Protein AF-A0A955UWM1-F1 (afdb_monomer_lite)

Structure (mmCIF, N/CA/C/O backbone):
data_AF-A0A955UWM1-F1
#
_entry.id   AF-A0A955UWM1-F1
#
loop_
_atom_site.group_PDB
_atom_site.id
_atom_site.type_symbol
_atom_site.label_atom_id
_atom_site.label_alt_id
_atom_site.label_comp_id
_atom_site.label_asym_id
_atom_site.label_entity_id
_atom_site.label_seq_id
_atom_site.pdbx_PDB_ins_code
_atom_site.Cartn_x
_atom_site.Cartn_y
_atom_si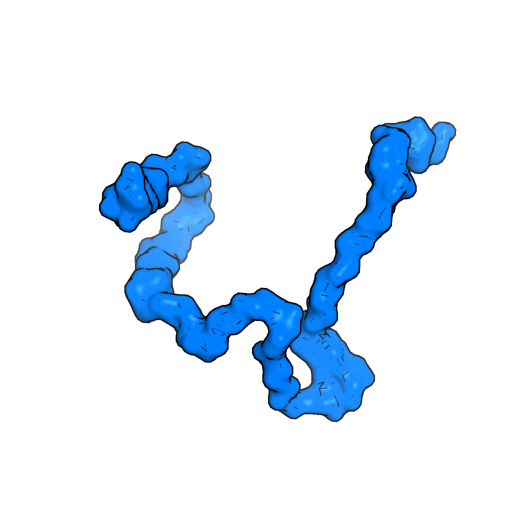te.Cartn_z
_atom_site.occupancy
_atom_site.B_iso_or_equiv
_atom_site.auth_seq_id
_atom_site.auth_comp_id
_atom_site.auth_asym_id
_atom_site.auth_atom_id
_atom_site.pdbx_PDB_model_num
ATOM 1 N N . MET A 1 1 ? 6.386 13.171 -36.210 1.00 68.44 1 MET A N 1
ATOM 2 C CA . MET A 1 1 ? 7.136 13.149 -34.938 1.00 68.44 1 MET A CA 1
ATOM 3 C C . MET A 1 1 ? 6.570 12.016 -34.098 1.00 68.44 1 MET A C 1
ATOM 5 O O . MET A 1 1 ? 5.351 11.967 -33.951 1.00 68.44 1 MET A O 1
ATOM 9 N N . ALA A 1 2 ? 7.395 11.069 -33.656 1.00 87.25 2 ALA A N 1
ATOM 10 C CA . ALA A 1 2 ? 6.931 9.923 -32.879 1.00 87.25 2 ALA A CA 1
ATOM 11 C C . ALA A 1 2 ? 6.700 10.325 -31.414 1.00 87.25 2 ALA A C 1
ATOM 13 O O . ALA A 1 2 ? 7.298 11.280 -30.923 1.00 87.25 2 ALA A O 1
ATOM 14 N N . LEU A 1 3 ? 5.846 9.586 -30.695 1.00 86.69 3 LEU A N 1
ATOM 15 C CA . LEU A 1 3 ? 5.606 9.818 -29.262 1.00 86.69 3 LEU A CA 1
ATOM 16 C C . LEU A 1 3 ? 6.920 9.800 -28.466 1.00 86.69 3 LEU A C 1
ATOM 18 O O . LEU A 1 3 ? 7.112 10.629 -27.585 1.00 86.69 3 LEU A O 1
ATOM 22 N N . ARG A 1 4 ? 7.844 8.908 -28.845 1.00 88.62 4 ARG A N 1
ATOM 23 C CA . ARG A 1 4 ? 9.172 8.763 -28.239 1.00 88.62 4 ARG A CA 1
ATOM 24 C C . ARG A 1 4 ? 10.005 10.048 -28.289 1.00 88.62 4 ARG A C 1
ATOM 26 O O . ARG A 1 4 ? 10.703 10.335 -27.326 1.00 88.62 4 ARG A O 1
ATOM 33 N N . ASP A 1 5 ? 9.860 10.850 -29.344 1.00 92.06 5 ASP A N 1
ATOM 34 C CA . ASP A 1 5 ? 10.617 12.097 -29.545 1.00 92.06 5 ASP A CA 1
ATOM 35 C C . ASP A 1 5 ? 10.113 13.249 -28.655 1.00 92.06 5 ASP A C 1
ATOM 37 O O . ASP A 1 5 ? 10.706 14.324 -28.622 1.00 92.06 5 ASP A O 1
ATOM 41 N N . ARG A 1 6 ? 8.978 13.055 -27.968 1.00 93.56 6 ARG A N 1
ATOM 42 C CA . ARG A 1 6 ? 8.325 14.054 -27.104 1.00 93.56 6 ARG A CA 1
ATOM 43 C C . ARG A 1 6 ? 8.451 13.731 -25.615 1.00 93.56 6 ARG A C 1
ATOM 45 O O . ARG A 1 6 ? 7.919 14.469 -24.789 1.00 93.56 6 ARG A O 1
ATOM 52 N N . ILE A 1 7 ? 9.096 12.617 -25.279 1.00 94.94 7 ILE A N 1
ATOM 53 C CA . ILE A 1 7 ? 9.301 12.168 -23.903 1.00 94.94 7 ILE A CA 1
ATOM 54 C C . ILE A 1 7 ? 10.575 12.826 -23.361 1.00 94.94 7 ILE A C 1
ATOM 56 O O . ILE A 1 7 ? 11.546 13.002 -24.094 1.00 94.94 7 ILE A O 1
ATOM 60 N N . ASN A 1 8 ? 10.580 13.190 -22.075 1.00 94.62 8 ASN A N 1
ATOM 61 C CA . ASN A 1 8 ? 11.793 13.660 -21.404 1.00 94.62 8 ASN A CA 1
ATOM 62 C C . ASN A 1 8 ? 12.885 12.570 -21.514 1.00 94.62 8 ASN A C 1
ATOM 64 O O . ASN A 1 8 ? 12.618 11.447 -21.080 1.00 94.62 8 ASN A O 1
ATOM 68 N N . PRO A 1 9 ? 14.085 12.871 -22.055 1.00 93.31 9 PRO A N 1
ATOM 69 C CA . PRO A 1 9 ? 15.127 11.873 -22.304 1.00 93.31 9 PRO A CA 1
ATOM 70 C C . PRO A 1 9 ? 15.439 10.978 -21.102 1.00 93.31 9 PRO A C 1
ATOM 72 O O . PRO A 1 9 ? 15.576 9.774 -21.272 1.00 93.31 9 PRO A O 1
ATOM 75 N N . HIS A 1 10 ? 15.420 11.526 -19.884 1.00 94.81 10 HIS A N 1
ATOM 76 C CA . HIS A 1 10 ? 15.713 10.765 -18.666 1.00 94.81 10 HIS A CA 1
ATOM 77 C C . HIS A 1 10 ? 14.727 9.625 -18.387 1.00 94.81 10 HIS A C 1
ATOM 79 O O . HIS A 1 10 ? 15.086 8.662 -17.723 1.00 94.81 10 HIS A O 1
ATOM 85 N N . ILE A 1 11 ? 13.491 9.703 -18.890 1.00 94.19 11 ILE A N 1
ATOM 86 C CA . ILE A 1 11 ? 12.510 8.618 -18.750 1.00 94.19 11 ILE A CA 1
ATOM 87 C C . ILE A 1 11 ? 12.886 7.422 -19.631 1.00 94.19 11 ILE A C 1
ATOM 89 O O . ILE A 1 11 ? 12.573 6.288 -19.283 1.00 94.19 11 ILE A O 1
ATOM 93 N N . LEU A 1 12 ? 13.565 7.660 -20.757 1.00 92.62 12 LEU A N 1
ATOM 94 C CA . LEU A 1 12 ? 13.997 6.597 -21.668 1.00 92.62 12 LEU A CA 1
ATOM 95 C C . LEU A 1 12 ? 15.153 5.769 -21.089 1.00 92.62 12 LEU A C 1
ATOM 97 O O . LEU A 1 12 ? 15.329 4.628 -21.511 1.00 92.62 12 LEU A O 1
ATOM 101 N N . ASP A 1 13 ? 15.888 6.330 -20.127 1.00 93.56 13 ASP A N 1
ATOM 102 C CA . ASP A 1 13 ? 17.013 5.681 -19.448 1.00 93.56 13 ASP A CA 1
ATOM 103 C C . ASP A 1 13 ? 16.571 4.845 -18.231 1.00 93.56 13 ASP A C 1
ATOM 105 O O . ASP A 1 13 ? 17.371 4.101 -17.661 1.00 93.56 13 ASP A O 1
ATOM 109 N N . LEU A 1 14 ? 15.305 4.952 -17.808 1.00 94.88 14 LEU A N 1
ATOM 110 C CA . LEU A 1 14 ? 14.786 4.197 -16.669 1.00 94.88 14 LEU A CA 1
ATOM 111 C C . LEU A 1 14 ? 14.551 2.732 -17.049 1.00 94.88 14 LEU A C 1
ATOM 113 O O . LEU A 1 14 ? 13.787 2.423 -17.964 1.00 94.88 14 LEU A O 1
ATOM 117 N N . ALA A 1 15 ? 15.132 1.819 -16.270 1.00 95.00 15 ALA A N 1
ATOM 118 C CA . ALA A 1 15 ? 14.677 0.437 -16.246 1.00 95.00 15 ALA A CA 1
ATOM 119 C C . ALA A 1 15 ? 13.286 0.382 -15.580 1.00 95.00 15 ALA A C 1
ATOM 121 O O . ALA A 1 15 ? 13.127 0.916 -14.476 1.00 95.00 15 ALA A O 1
ATOM 122 N N . PRO A 1 16 ? 12.270 -0.232 -16.214 1.00 94.06 16 PRO A N 1
ATOM 123 C CA . PRO A 1 16 ? 10.969 -0.416 -15.585 1.00 94.06 16 PRO A CA 1
ATOM 124 C C . PRO A 1 16 ? 11.090 -1.181 -14.265 1.00 94.06 16 PRO A C 1
ATOM 126 O O . PRO A 1 16 ? 11.834 -2.155 -14.167 1.00 94.06 16 PRO A O 1
ATOM 129 N N . TYR A 1 17 ? 10.339 -0.755 -13.250 1.00 95.31 17 TYR A N 1
ATOM 130 C CA . TYR A 1 17 ? 10.240 -1.512 -12.008 1.00 95.31 17 TYR A CA 1
ATOM 131 C C . TYR A 1 17 ? 9.503 -2.833 -12.255 1.00 95.31 17 TYR A C 1
ATOM 133 O O . TYR A 1 17 ? 8.387 -2.831 -12.775 1.00 95.31 17 TYR A O 1
ATOM 141 N N . GLU A 1 18 ? 10.111 -3.943 -11.841 1.00 93.31 18 GLU A N 1
ATOM 142 C CA . GLU A 1 18 ? 9.500 -5.270 -11.877 1.00 93.31 18 GLU A CA 1
ATOM 143 C C . GLU A 1 18 ? 8.928 -5.612 -10.490 1.00 93.31 18 GLU A C 1
ATOM 145 O O . GLU A 1 18 ? 9.681 -5.987 -9.585 1.00 93.31 18 GLU A O 1
ATOM 150 N N . PRO A 1 19 ? 7.607 -5.460 -10.268 1.00 92.12 19 PRO A N 1
ATOM 151 C CA . PRO A 1 19 ? 6.999 -5.833 -8.999 1.00 92.12 19 PRO A CA 1
ATOM 152 C C . PRO A 1 19 ? 7.032 -7.351 -8.796 1.00 92.12 19 PRO A C 1
ATOM 154 O O . PRO A 1 19 ? 6.986 -8.136 -9.746 1.00 92.12 19 PRO A O 1
ATOM 157 N N . GLY A 1 20 ? 7.030 -7.777 -7.531 1.00 90.31 20 GLY A N 1
ATOM 158 C CA . GLY A 1 20 ? 6.883 -9.190 -7.192 1.00 90.31 20 GLY A CA 1
ATOM 159 C C . GLY A 1 20 ? 5.581 -9.775 -7.752 1.00 90.31 20 GLY A C 1
ATOM 160 O O . GLY A 1 20 ? 4.526 -9.143 -7.683 1.00 90.31 20 GLY A O 1
ATOM 161 N N . LYS A 1 21 ? 5.644 -11.006 -8.278 1.00 91.44 21 LYS A N 1
ATOM 162 C CA . LYS A 1 21 ? 4.478 -11.691 -8.856 1.00 91.44 21 LYS A CA 1
ATOM 163 C C . LYS A 1 21 ? 3.350 -11.834 -7.808 1.00 91.44 21 LYS A C 1
ATOM 165 O O . LYS A 1 21 ? 3.627 -12.299 -6.692 1.00 91.44 21 LYS A O 1
ATOM 170 N N . PRO A 1 22 ? 2.095 -11.460 -8.137 1.00 94.06 22 PRO A N 1
ATOM 171 C CA . PRO A 1 22 ? 0.937 -11.724 -7.283 1.00 94.06 22 PRO A CA 1
ATOM 172 C C . PRO A 1 22 ? 0.754 -13.221 -7.028 1.00 94.06 22 PRO A C 1
ATOM 174 O O . PRO A 1 22 ? 1.047 -14.036 -7.909 1.00 94.06 22 PRO A O 1
ATOM 177 N N . ILE A 1 23 ? 0.250 -13.574 -5.844 1.00 94.38 23 ILE A N 1
ATOM 178 C CA . ILE A 1 23 ? 0.033 -14.970 -5.435 1.00 94.38 23 ILE A CA 1
ATOM 179 C C . ILE A 1 23 ? -0.890 -15.665 -6.436 1.00 94.38 23 ILE A C 1
ATOM 181 O O . ILE A 1 23 ? -0.568 -16.723 -6.962 1.00 94.38 23 ILE A O 1
ATOM 185 N N . GLU A 1 24 ? -1.987 -15.006 -6.789 1.00 94.69 24 GLU A N 1
ATOM 186 C CA . GLU A 1 24 ? -3.044 -15.536 -7.645 1.00 94.69 24 GLU A CA 1
ATOM 187 C C . GLU A 1 24 ? -2.540 -15.810 -9.067 1.00 94.69 24 GLU A C 1
ATOM 189 O O . GLU A 1 24 ? -2.998 -16.731 -9.743 1.00 94.69 24 GLU A O 1
ATOM 194 N N . THR A 1 25 ? -1.592 -14.999 -9.545 1.00 95.56 25 THR A N 1
ATOM 195 C CA . THR A 1 25 ? -0.960 -15.198 -10.853 1.00 95.56 25 THR A CA 1
ATOM 196 C C . THR A 1 25 ? 0.035 -16.351 -10.810 1.00 95.56 25 THR A C 1
ATOM 198 O O . THR A 1 25 ? 0.005 -17.194 -11.702 1.00 95.56 25 THR A O 1
ATOM 201 N N . LEU A 1 26 ? 0.868 -16.428 -9.767 1.00 95.38 26 LEU A N 1
ATOM 202 C CA . LEU A 1 26 ? 1.809 -17.532 -9.563 1.00 95.38 26 LEU A CA 1
ATOM 203 C C . LEU A 1 26 ? 1.082 -18.882 -9.487 1.00 95.38 26 LEU A C 1
ATOM 205 O O . LEU A 1 26 ? 1.453 -19.825 -10.181 1.00 95.38 26 LEU A O 1
ATOM 209 N N . GLU A 1 27 ? 0.040 -18.963 -8.662 1.00 97.38 27 GLU A N 1
ATOM 210 C CA . GLU A 1 27 ? -0.737 -20.184 -8.446 1.00 97.38 27 GLU A CA 1
ATOM 211 C C . GLU A 1 27 ? -1.417 -20.664 -9.730 1.00 97.38 27 GLU A C 1
ATOM 213 O O . GLU A 1 27 ? -1.301 -21.837 -10.087 1.00 97.38 27 GLU A O 1
ATOM 218 N N . ARG A 1 28 ? -2.039 -19.746 -10.484 1.00 97.56 28 ARG A N 1
ATOM 219 C CA . ARG A 1 28 ? -2.666 -20.056 -11.776 1.00 97.56 28 ARG A CA 1
ATOM 220 C C . ARG A 1 28 ? -1.663 -20.562 -12.816 1.00 97.56 28 ARG A C 1
ATOM 222 O O . ARG A 1 28 ? -1.992 -21.479 -13.559 1.00 97.56 28 ARG A O 1
ATOM 229 N N . GLU A 1 29 ? -0.471 -19.972 -12.892 1.00 97.38 29 GLU A N 1
ATOM 230 C CA . GLU A 1 29 ? 0.569 -20.379 -13.852 1.00 97.38 29 GLU A CA 1
ATOM 231 C C . GLU A 1 29 ? 1.182 -21.743 -13.522 1.00 97.38 29 GLU A C 1
ATOM 233 O O . GLU A 1 29 ? 1.496 -22.512 -14.428 1.00 97.38 29 GLU A O 1
ATOM 238 N N . LEU A 1 30 ? 1.358 -22.041 -12.234 1.00 96.88 30 LEU A N 1
ATOM 239 C CA . LEU A 1 30 ? 1.983 -23.283 -11.779 1.00 96.88 30 LEU A CA 1
ATOM 240 C C . LEU A 1 30 ? 0.978 -24.416 -11.529 1.00 96.88 30 LEU A C 1
ATOM 242 O O . LEU A 1 30 ? 1.395 -25.547 -11.295 1.00 96.88 30 LEU A O 1
ATOM 246 N N . GLY A 1 31 ? -0.328 -24.133 -11.563 1.00 97.69 31 GLY A N 1
ATOM 247 C CA . GLY A 1 31 ? -1.374 -25.113 -11.258 1.00 97.69 31 GLY A CA 1
ATOM 248 C C . GLY A 1 31 ? -1.356 -25.580 -9.800 1.00 97.69 31 GLY A C 1
ATOM 249 O O . GLY A 1 31 ? -1.740 -26.713 -9.514 1.00 97.69 31 GLY A O 1
ATOM 250 N N . ILE A 1 32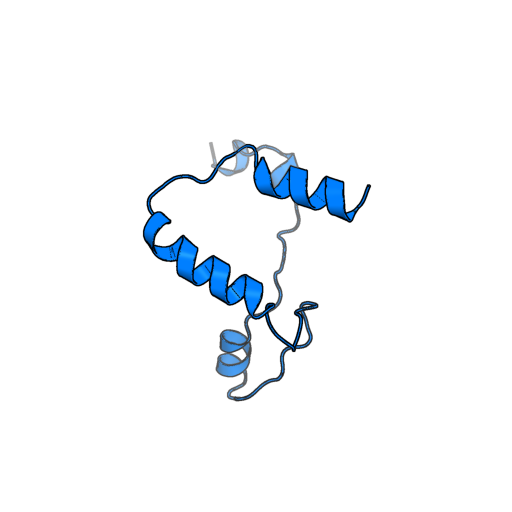 ? -0.882 -24.729 -8.887 1.00 97.62 32 ILE A N 1
ATOM 251 C CA . ILE A 1 32 ? -0.810 -25.002 -7.446 1.00 97.62 32 ILE A CA 1
ATOM 252 C C . ILE A 1 32 ? -1.833 -24.150 -6.691 1.00 97.62 32 ILE A C 1
ATOM 254 O O . ILE A 1 32 ? -2.389 -23.201 -7.235 1.00 97.62 32 ILE A O 1
ATOM 258 N N . SER A 1 33 ? -2.056 -24.467 -5.419 1.00 96.56 33 SER A N 1
ATOM 259 C CA . SER A 1 33 ? -2.925 -23.696 -4.526 1.00 96.56 33 SER A CA 1
ATOM 260 C C . SER A 1 33 ? -2.381 -23.705 -3.103 1.00 96.56 33 SER A C 1
ATOM 262 O O . SER A 1 33 ? -1.763 -24.692 -2.698 1.00 96.56 33 SER A O 1
ATOM 264 N N . GLY A 1 34 ? -2.679 -22.667 -2.322 1.00 94.81 34 GLY A N 1
ATOM 265 C CA . GLY A 1 34 ? -2.296 -22.605 -0.909 1.00 94.81 34 GLY A CA 1
ATOM 266 C C . GLY A 1 34 ? -0.819 -22.268 -0.704 1.00 94.81 34 GLY A C 1
ATOM 267 O O . GLY A 1 34 ? -0.208 -22.704 0.271 1.00 94.81 34 GLY A O 1
ATOM 268 N N . SER A 1 35 ? -0.230 -21.526 -1.638 1.00 95.00 35 SER A N 1
ATOM 269 C CA . SER A 1 35 ? 1.130 -21.017 -1.519 1.00 95.00 35 SER A CA 1
ATOM 270 C C . SER A 1 35 ? 1.261 -20.044 -0.342 1.00 95.00 35 SER A C 1
ATOM 272 O O . SER A 1 35 ? 0.335 -19.314 0.013 1.00 95.00 35 SER A O 1
ATOM 274 N N . VAL A 1 36 ? 2.438 -20.038 0.288 1.00 93.50 36 VAL A N 1
ATOM 275 C CA . VAL A 1 36 ? 2.738 -19.171 1.434 1.00 93.50 36 VAL A CA 1
ATOM 276 C C . VAL A 1 36 ? 3.565 -17.977 0.959 1.00 93.50 36 VAL A C 1
ATOM 278 O O . VAL A 1 36 ? 4.650 -18.139 0.399 1.00 93.50 36 VAL A O 1
ATOM 281 N N . LYS A 1 37 ? 3.062 -16.762 1.191 1.00 91.38 37 LYS A N 1
ATOM 282 C CA . LYS A 1 37 ? 3.713 -15.512 0.779 1.00 91.38 37 LYS A CA 1
ATOM 283 C C . LYS A 1 37 ? 4.708 -15.027 1.833 1.00 91.38 37 LYS A C 1
ATOM 285 O O . LYS A 1 37 ? 4.316 -14.646 2.927 1.00 91.38 37 LYS A O 1
ATOM 290 N N . LEU A 1 38 ? 5.994 -15.001 1.471 1.00 93.44 38 LEU A N 1
ATOM 291 C CA . LEU A 1 38 ? 7.098 -14.505 2.318 1.00 93.44 38 LEU A CA 1
ATOM 292 C C . LEU A 1 38 ? 8.052 -13.565 1.553 1.00 93.44 38 LEU A C 1
ATOM 294 O O . LEU A 1 38 ? 9.213 -13.417 1.914 1.00 93.44 38 LEU A O 1
ATOM 298 N N . ALA A 1 39 ? 7.580 -12.955 0.461 1.00 92.12 39 ALA A N 1
ATOM 299 C CA . ALA A 1 39 ? 8.430 -12.272 -0.525 1.00 92.12 39 ALA A CA 1
ATOM 300 C C . ALA A 1 39 ? 8.317 -10.733 -0.527 1.00 92.12 39 ALA A C 1
ATOM 302 O O . ALA A 1 39 ? 8.858 -10.085 -1.419 1.00 92.12 39 ALA A O 1
ATOM 303 N N . SER A 1 40 ? 7.567 -10.135 0.406 1.00 92.81 40 SER A N 1
ATOM 304 C CA . SER A 1 40 ? 7.246 -8.693 0.368 1.00 92.81 40 SER A CA 1
ATOM 305 C C . SER A 1 40 ? 7.309 -7.998 1.733 1.00 92.81 40 SER A C 1
ATOM 307 O O . SER A 1 40 ? 6.832 -6.877 1.865 1.00 92.81 40 SER A O 1
ATOM 309 N N . ASN A 1 41 ? 7.925 -8.639 2.737 1.00 95.06 41 ASN A N 1
ATOM 310 C CA . ASN A 1 41 ? 8.058 -8.119 4.108 1.00 95.06 41 ASN A CA 1
ATOM 311 C C . ASN A 1 41 ? 6.715 -7.741 4.767 1.00 95.06 41 ASN A C 1
ATOM 313 O O . ASN A 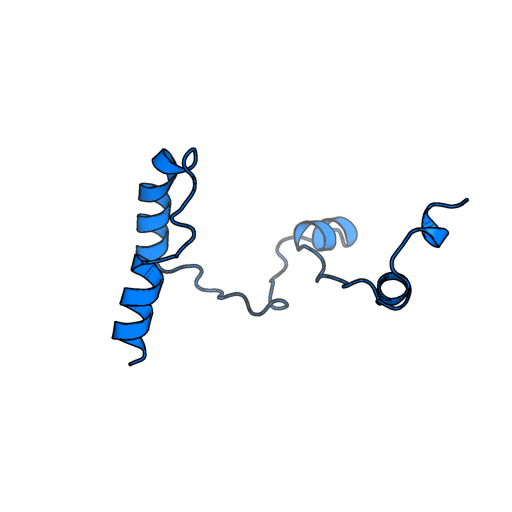1 41 ? 6.653 -6.851 5.614 1.00 95.06 41 ASN A O 1
ATOM 317 N N . GLU A 1 42 ? 5.632 -8.408 4.369 1.00 94.50 42 GLU A N 1
ATOM 318 C CA . GLU A 1 42 ? 4.301 -8.210 4.939 1.00 94.50 42 GLU A CA 1
ATOM 319 C C . GLU A 1 42 ? 4.242 -8.769 6.367 1.00 94.50 42 GLU A C 1
ATOM 321 O O . GLU A 1 42 ? 4.910 -9.751 6.695 1.00 94.50 42 GLU A O 1
ATOM 326 N N . ASN A 1 43 ? 3.430 -8.153 7.231 1.00 96.50 43 ASN A N 1
ATOM 327 C CA . ASN A 1 43 ? 3.232 -8.647 8.591 1.00 96.50 43 ASN A CA 1
ATOM 328 C C . ASN A 1 43 ? 2.266 -9.853 8.581 1.00 96.50 43 ASN A C 1
ATOM 330 O O . ASN A 1 43 ? 1.080 -9.653 8.304 1.00 96.50 43 ASN A O 1
ATOM 334 N N . PRO A 1 44 ? 2.711 -11.077 8.937 1.00 94.81 44 PRO A N 1
ATOM 335 C CA . PRO A 1 44 ? 1.862 -12.272 8.900 1.00 94.81 44 PRO A CA 1
ATOM 336 C C . PRO A 1 44 ? 0.729 -12.252 9.937 1.00 94.81 44 PRO A C 1
ATOM 338 O O . PRO A 1 44 ? -0.220 -13.019 9.817 1.00 94.81 44 PRO A O 1
ATOM 341 N N . LEU A 1 45 ? 0.801 -11.377 10.947 1.00 96.25 45 LEU A N 1
ATOM 342 C CA . LEU A 1 45 ? -0.266 -11.191 11.936 1.00 96.25 45 LEU A CA 1
ATOM 343 C C . LEU A 1 45 ? -1.421 -10.329 11.405 1.00 96.25 45 LEU A C 1
ATOM 345 O O . LEU A 1 45 ? -2.460 -10.224 12.055 1.00 96.25 45 LEU A O 1
ATOM 349 N N . GLY A 1 46 ? -1.239 -9.695 10.245 1.00 95.88 46 GLY A N 1
ATOM 350 C CA . GLY A 1 46 ? -2.173 -8.713 9.716 1.00 95.88 46 GLY A CA 1
ATOM 351 C C . GLY A 1 46 ? -2.146 -7.379 10.479 1.00 95.88 46 GLY A C 1
ATOM 352 O O . GLY A 1 46 ? -1.244 -7.112 11.282 1.00 95.88 46 GLY A O 1
ATOM 353 N N . PRO A 1 47 ? -3.107 -6.484 10.194 1.00 97.50 47 PRO A N 1
ATOM 354 C CA . PRO A 1 47 ? -3.199 -5.183 10.848 1.00 97.50 47 PRO A CA 1
ATOM 355 C C . PRO A 1 47 ? -3.674 -5.298 12.305 1.00 97.50 47 PRO A C 1
ATOM 357 O O . PRO A 1 47 ? -4.393 -6.220 12.683 1.00 97.50 47 PRO A O 1
ATOM 360 N N . SER A 1 48 ? -3.335 -4.294 13.120 1.00 97.81 48 SER A N 1
ATOM 361 C CA . SER A 1 48 ? -3.847 -4.163 14.492 1.00 97.81 48 SER A CA 1
ATOM 362 C C . SER A 1 48 ? -5.387 -4.175 14.530 1.00 97.81 48 SER A C 1
ATOM 364 O O . SER A 1 48 ? -6.009 -3.483 13.716 1.00 97.81 48 SER A O 1
ATOM 366 N N . PRO A 1 49 ? -6.031 -4.844 15.510 1.00 98.12 49 PRO A N 1
ATOM 367 C CA . PRO A 1 49 ? -7.485 -4.788 15.685 1.00 98.12 49 PRO A CA 1
ATOM 368 C C . PRO A 1 49 ? -8.036 -3.358 15.797 1.00 98.12 49 PRO A C 1
ATOM 370 O O . PRO A 1 49 ? -9.083 -3.058 15.228 1.00 98.12 49 PRO A O 1
ATOM 373 N N . ARG A 1 50 ? -7.285 -2.451 16.441 1.00 98.12 50 ARG A N 1
ATOM 374 C CA . ARG A 1 50 ? -7.643 -1.024 16.557 1.00 98.12 50 ARG A CA 1
ATOM 375 C C . ARG A 1 50 ? -7.617 -0.308 15.206 1.00 98.12 50 ARG A C 1
ATOM 377 O O . ARG A 1 50 ? -8.424 0.580 14.962 1.00 98.12 50 ARG A O 1
ATOM 384 N N . ALA A 1 51 ? -6.694 -0.692 14.322 1.00 97.81 51 ALA A N 1
ATOM 385 C CA . ALA A 1 51 ? -6.637 -0.142 12.971 1.00 97.81 51 ALA A CA 1
ATOM 386 C C . ALA A 1 51 ? -7.822 -0.635 12.129 1.00 97.81 51 ALA A C 1
ATOM 388 O O . ALA A 1 51 ? -8.429 0.151 11.409 1.00 97.81 51 ALA A O 1
ATOM 389 N N . LEU A 1 52 ? -8.197 -1.913 12.261 1.00 98.44 52 LEU A N 1
ATOM 390 C CA . LEU A 1 52 ? -9.377 -2.466 11.590 1.00 98.44 52 LEU A CA 1
ATOM 391 C C . LEU A 1 52 ? -10.674 -1.778 12.030 1.00 98.44 52 LEU A C 1
ATOM 393 O O . LEU A 1 52 ? -11.538 -1.521 11.197 1.00 98.44 52 LEU A O 1
ATOM 397 N N . GLU A 1 53 ? -10.821 -1.484 13.320 1.00 98.50 53 GLU A N 1
ATOM 398 C CA . GLU A 1 53 ? -11.952 -0.716 13.851 1.00 98.50 53 GLU A CA 1
ATOM 399 C C . GLU A 1 53 ? -12.006 0.698 13.255 1.00 98.50 53 GLU A C 1
ATOM 401 O O . GLU A 1 53 ? -13.003 1.049 12.627 1.00 98.50 53 GLU A O 1
ATOM 406 N N . ALA A 1 54 ? -10.902 1.448 13.317 1.00 97.50 54 ALA A N 1
ATOM 407 C CA . ALA A 1 54 ? -10.824 2.795 12.749 1.00 97.50 54 ALA A CA 1
ATOM 408 C C . ALA A 1 54 ? -11.118 2.830 11.235 1.00 97.50 54 ALA A C 1
ATOM 410 O O . ALA A 1 54 ? -11.785 3.744 10.749 1.00 97.50 54 ALA A O 1
ATOM 411 N N . ILE A 1 55 ? -10.666 1.821 10.475 1.00 97.81 55 ILE A N 1
ATOM 412 C CA . ILE A 1 55 ? -10.990 1.690 9.046 1.00 97.81 55 ILE A CA 1
ATOM 413 C C . ILE A 1 55 ? -12.500 1.536 8.853 1.00 97.81 55 ILE A C 1
ATOM 415 O O . ILE A 1 55 ? -13.072 2.237 8.021 1.00 97.81 55 ILE A O 1
ATOM 419 N N . ARG A 1 56 ? -13.156 0.652 9.619 1.00 98.38 56 ARG A N 1
ATOM 420 C CA . ARG A 1 56 ? -14.610 0.432 9.516 1.00 98.38 56 ARG A CA 1
ATOM 421 C C . ARG A 1 56 ? -15.396 1.708 9.806 1.00 98.38 56 ARG A C 1
ATOM 423 O O . ARG A 1 56 ? -16.332 2.013 9.074 1.00 98.38 56 ARG A O 1
ATOM 430 N N . GLU A 1 57 ? -14.991 2.467 10.818 1.00 98.06 57 GLU A N 1
ATOM 431 C CA . GLU A 1 57 ? -15.601 3.758 11.159 1.00 98.06 57 GLU A CA 1
ATOM 432 C C . GLU A 1 57 ? -15.385 4.830 10.081 1.00 98.06 57 GLU A C 1
ATOM 434 O O . GLU A 1 57 ? -16.218 5.725 9.913 1.00 98.06 57 GLU A O 1
ATOM 439 N N . ALA A 1 58 ? -14.282 4.747 9.334 1.00 96.69 58 ALA A N 1
ATOM 440 C CA . ALA A 1 58 ? -13.969 5.677 8.255 1.00 96.69 58 ALA A CA 1
ATOM 441 C C . ALA A 1 58 ? -14.738 5.384 6.953 1.00 96.69 58 ALA A C 1
ATOM 443 O O . ALA A 1 58 ? -14.941 6.307 6.162 1.00 96.69 58 ALA A O 1
ATOM 444 N N . LEU A 1 59 ? -15.206 4.145 6.732 1.00 98.00 59 LEU A N 1
ATOM 445 C CA . LEU A 1 59 ? -15.876 3.730 5.486 1.00 98.00 59 LEU A CA 1
ATOM 446 C C . LEU A 1 59 ? -17.021 4.662 5.036 1.00 98.00 59 LEU A C 1
ATOM 448 O O . LEU A 1 59 ? -17.048 5.016 3.856 1.00 98.00 59 LEU A O 1
ATOM 452 N N . PRO A 1 60 ? -17.937 5.130 5.912 1.00 98.25 60 PRO A N 1
ATOM 453 C CA . PRO A 1 60 ? -19.031 6.012 5.493 1.00 98.25 60 PRO A CA 1
ATOM 454 C C . PRO A 1 60 ? -18.574 7.377 4.955 1.00 98.25 60 PRO A C 1
ATOM 456 O O . PRO A 1 60 ? -19.355 8.076 4.317 1.00 98.25 60 PRO A O 1
ATOM 459 N N . LYS A 1 61 ? -17.323 7.778 5.217 1.00 96.69 61 LYS A N 1
ATOM 460 C CA . LYS A 1 61 ? -16.767 9.086 4.841 1.00 96.69 61 LYS A CA 1
ATOM 461 C C . LYS A 1 61 ? -15.904 9.037 3.578 1.00 96.69 61 LYS A C 1
ATOM 463 O O . LYS A 1 61 ? -15.379 10.072 3.185 1.00 96.69 61 LYS A O 1
ATOM 468 N N . LEU A 1 62 ? -15.775 7.880 2.919 1.00 96.69 62 LEU A N 1
ATOM 469 C CA . LEU A 1 62 ? -14.884 7.688 1.762 1.00 96.69 62 LEU A CA 1
ATOM 470 C C . LEU A 1 62 ? -15.167 8.611 0.566 1.00 96.69 62 LEU A C 1
ATOM 472 O O . LEU A 1 62 ? -14.286 8.812 -0.262 1.00 96.69 62 LEU A O 1
ATOM 476 N N . ALA A 1 63 ? -16.374 9.174 0.466 1.00 97.94 63 ALA A N 1
ATOM 477 C CA . ALA A 1 63 ? -16.717 10.140 -0.579 1.00 97.94 63 ALA A CA 1
ATOM 478 C C . ALA A 1 63 ? -16.044 11.514 -0.390 1.00 97.94 63 ALA A C 1
ATOM 480 O O . ALA A 1 63 ? -16.066 12.339 -1.302 1.00 97.94 63 ALA A O 1
ATOM 481 N N . LEU A 1 64 ? -15.482 11.782 0.790 1.00 97.19 64 LEU A N 1
ATOM 482 C CA . LEU A 1 64 ? -14.826 13.040 1.118 1.00 97.19 64 LEU A CA 1
ATOM 483 C C . LEU A 1 64 ? -13.314 12.904 0.947 1.00 97.19 64 LEU A C 1
ATOM 485 O O . LEU A 1 64 ? -12.721 11.888 1.315 1.00 97.19 64 LEU A O 1
ATOM 489 N N . TYR A 1 65 ? -12.679 13.962 0.443 1.00 96.69 65 TYR A N 1
ATOM 490 C CA . TYR A 1 65 ? -11.223 14.054 0.480 1.00 96.69 65 TYR A CA 1
ATOM 491 C C . TYR A 1 65 ? -10.723 14.014 1.933 1.00 96.69 65 TYR A C 1
ATOM 493 O O . TYR A 1 65 ? -11.356 14.607 2.814 1.00 96.69 65 TYR A O 1
ATOM 501 N N . PRO A 1 66 ? -9.584 13.350 2.197 1.00 95.38 66 PRO A N 1
ATOM 502 C CA . PRO A 1 66 ? -8.944 13.422 3.500 1.00 95.38 66 PRO A CA 1
ATOM 503 C C . PRO A 1 66 ? -8.361 14.821 3.734 1.00 95.38 66 PRO A C 1
ATOM 505 O O . PRO A 1 66 ? -8.210 15.624 2.811 1.00 95.38 66 PRO A O 1
ATOM 508 N N . ASP A 1 67 ? -7.963 15.091 4.974 1.00 95.50 67 ASP A N 1
ATOM 509 C CA . ASP A 1 67 ? -7.097 16.229 5.266 1.00 95.50 67 ASP A CA 1
ATOM 510 C C . ASP A 1 67 ? -5.737 16.043 4.571 1.00 95.50 67 ASP A C 1
ATOM 512 O O . ASP A 1 67 ? -4.929 15.206 4.977 1.00 95.50 67 ASP A O 1
ATOM 516 N N . GLY A 1 68 ? -5.471 16.839 3.531 1.00 96.62 68 GLY A N 1
ATOM 517 C CA . GLY A 1 68 ? -4.212 16.794 2.781 1.00 96.62 68 GLY A CA 1
ATOM 518 C C . GLY A 1 68 ? -2.978 17.172 3.610 1.00 96.62 68 GLY A C 1
ATOM 519 O O . GLY A 1 68 ? -1.856 16.859 3.215 1.00 96.62 68 GLY A O 1
ATOM 520 N N . GLY A 1 69 ? -3.165 17.823 4.763 1.00 97.38 69 GLY A N 1
ATOM 521 C CA . GLY A 1 69 ? -2.095 18.143 5.701 1.00 97.38 69 GLY A CA 1
ATOM 522 C C . GLY A 1 69 ? -1.711 16.989 6.630 1.00 97.38 69 GLY A C 1
ATOM 523 O O . GLY A 1 69 ? -0.629 17.045 7.227 1.00 97.38 69 GLY A O 1
ATOM 524 N N . CYS A 1 70 ? -2.553 15.954 6.738 1.00 97.38 70 CYS A N 1
ATOM 525 C CA . CYS A 1 70 ? -2.432 14.853 7.694 1.00 97.38 70 CYS A CA 1
ATOM 526 C C . CYS A 1 70 ? -2.232 15.333 9.148 1.00 97.38 70 CYS A C 1
ATOM 528 O O . CYS A 1 70 ? -1.439 14.741 9.883 1.00 97.38 70 CYS A O 1
ATOM 530 N N . PHE A 1 71 ? -2.916 16.404 9.561 1.00 97.94 71 PHE A N 1
ATOM 531 C CA . PHE A 1 71 ? -2.735 17.100 10.838 1.00 97.94 71 PHE A CA 1
ATOM 532 C C . PHE A 1 71 ? -2.738 16.136 12.031 1.00 97.94 71 PHE A C 1
ATOM 534 O O . PHE A 1 71 ? -1.733 16.010 12.726 1.00 97.94 71 PHE A O 1
ATOM 541 N N . TYR A 1 72 ? -3.820 15.371 12.210 1.00 97.50 72 TYR A N 1
ATOM 542 C CA . TYR A 1 72 ? -3.948 14.444 13.341 1.00 97.50 72 TYR A CA 1
ATOM 543 C C . TYR A 1 72 ? -2.902 13.322 13.329 1.00 97.50 72 TYR A C 1
ATOM 545 O O . TYR A 1 72 ? -2.464 12.883 14.389 1.00 97.50 72 TYR A O 1
ATOM 553 N N . LEU A 1 73 ? -2.482 12.852 12.148 1.00 97.44 73 LEU A N 1
ATOM 554 C CA . LEU A 1 73 ? -1.430 11.838 12.051 1.00 97.44 73 LEU A CA 1
ATOM 555 C C . LEU A 1 73 ? -0.080 12.412 12.496 1.00 97.44 73 LEU A C 1
ATOM 557 O O . LEU A 1 73 ? 0.640 11.753 13.240 1.00 97.44 73 LEU A O 1
ATOM 561 N N . LYS A 1 74 ? 0.250 13.634 12.064 1.00 97.94 74 LYS A N 1
ATOM 562 C CA . LYS A 1 74 ? 1.502 14.308 12.431 1.00 97.94 74 LYS A CA 1
ATOM 563 C C . LYS A 1 74 ? 1.587 14.573 13.929 1.00 97.94 74 LYS A C 1
ATOM 565 O O . LYS A 1 74 ? 2.604 14.227 14.517 1.00 97.94 74 L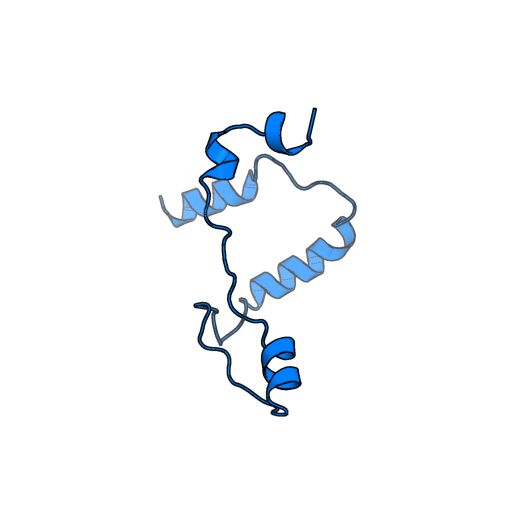YS A O 1
ATOM 570 N N . GLU A 1 75 ? 0.520 15.089 14.538 1.00 98.38 75 GLU A N 1
ATOM 571 C CA . GLU A 1 75 ? 0.458 15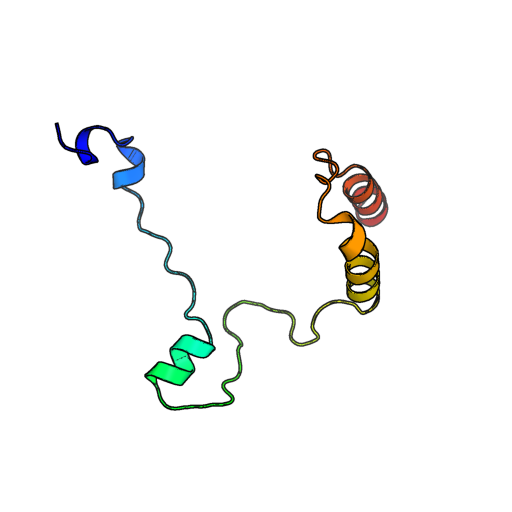.311 15.991 1.00 98.38 75 GLU A CA 1
ATOM 572 C C . GLU A 1 75 ? 0.724 14.009 16.761 1.00 98.38 75 GLU A C 1
ATOM 574 O O . GLU A 1 75 ? 1.592 13.943 17.627 1.00 98.38 75 GLU A O 1
ATOM 579 N N . ARG A 1 76 ? 0.040 12.919 16.386 1.00 98.00 76 ARG A N 1
ATOM 580 C CA . ARG A 1 76 ? 0.181 11.624 17.067 1.00 98.00 76 ARG A CA 1
ATOM 581 C C . ARG A 1 76 ? 1.549 10.978 16.864 1.00 98.00 76 ARG A C 1
ATOM 583 O O . ARG A 1 76 ? 2.015 10.277 17.761 1.00 98.00 76 ARG A O 1
ATOM 590 N N . LEU A 1 77 ? 2.174 11.183 15.703 1.00 98.19 77 LEU A N 1
ATOM 591 C CA . LEU A 1 77 ? 3.544 10.740 15.454 1.00 98.19 77 LEU A CA 1
ATOM 592 C C . LEU A 1 77 ? 4.537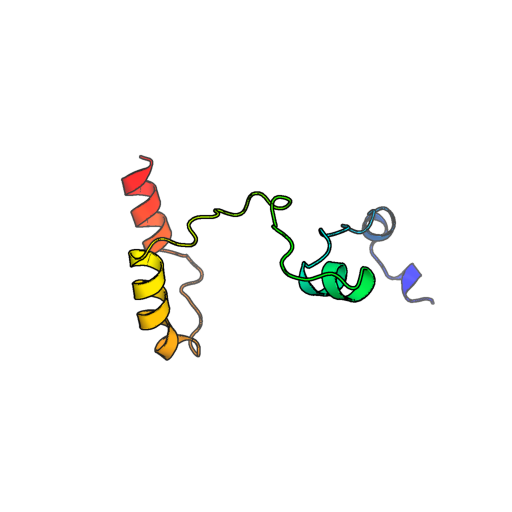 11.540 16.296 1.00 98.19 77 LEU A C 1
ATOM 594 O O . LEU A 1 77 ? 5.341 10.911 16.969 1.00 98.19 77 LEU A O 1
ATOM 598 N N . ALA A 1 78 ? 4.429 12.872 16.336 1.00 98.12 78 ALA A N 1
ATOM 599 C CA . ALA A 1 78 ? 5.297 13.724 17.151 1.00 98.12 78 ALA A CA 1
ATOM 600 C C . ALA A 1 78 ? 5.223 13.357 18.644 1.00 98.12 78 ALA A C 1
ATOM 602 O O . ALA A 1 78 ? 6.242 13.167 19.297 1.00 98.12 78 ALA A O 1
ATOM 603 N N . GLU A 1 79 ? 4.019 13.139 19.178 1.00 98.12 79 GLU A N 1
ATOM 604 C CA . GLU A 1 79 ? 3.841 12.656 20.555 1.00 98.12 79 GLU A CA 1
ATOM 605 C C . GLU A 1 79 ? 4.467 11.271 20.796 1.00 98.12 79 GLU A C 1
ATOM 607 O O . GLU A 1 79 ? 4.858 10.950 21.917 1.00 98.12 79 GLU A O 1
ATOM 612 N N . HIS A 1 80 ? 4.518 10.418 19.770 1.00 98.06 80 HIS A N 1
ATOM 613 C CA . HIS A 1 80 ? 5.051 9.063 19.882 1.00 98.06 80 HIS A CA 1
ATOM 614 C C . HIS A 1 80 ? 6.575 9.001 19.734 1.00 98.06 80 HIS A C 1
ATOM 616 O O . HIS A 1 80 ? 7.210 8.188 20.405 1.00 98.06 80 HIS A O 1
ATOM 622 N N . THR A 1 81 ? 7.150 9.816 18.848 1.00 97.62 81 THR A N 1
ATOM 623 C CA . THR A 1 81 ? 8.576 9.777 18.498 1.00 97.62 81 THR A CA 1
ATOM 624 C C . THR A 1 81 ? 9.426 10.812 19.229 1.00 97.62 81 THR A C 1
ATOM 626 O O . THR A 1 81 ? 10.647 10.653 19.236 1.00 97.62 81 THR A O 1
ATOM 629 N N . GLY A 1 82 ? 8.807 11.824 19.852 1.00 87.12 82 GLY A N 1
ATOM 630 C CA . GLY A 1 82 ? 9.496 13.046 20.289 1.00 87.12 82 GLY A CA 1
ATOM 631 C C . GLY A 1 82 ? 9.894 13.926 19.111 1.00 87.12 82 GLY A C 1
ATOM 632 O O . GLY A 1 82 ? 10.734 14.820 19.349 1.00 87.12 82 GLY A O 1
#

Secondary structure (DSSP, 8-state):
--GGGGS-HHHHTPPPP-PPPPHHHHHHHHT-------SS---TT-S-HHHHHHHHHHGGGTTSPP-TT-HHHHHHHHHHH-

Foldseek 3Di:
DDPVVVDDVVVVVDDDDDDDDDPVRVCVVVVHDDDDDDDPPDDPVDDDPVVVVVVVVCVVVVVDDDDPVCVVVVVVVVVVPD

Radius of gyration: 21.04 Å; chains: 1; bounding box: 36×43×56 Å

pLDDT: mean 95.19, std 4.03, range [68.44, 98.5]

Sequence (82 aa):
MALRDRINPHILDLAPYEPGKPIETLERELGISGSVKLASNENPLGPSPRALEAIREALPKLALYPDGGCFYLKERLAEHTG